Protein AF-A0A8J3XZ34-F1 (afdb_monomer_lite)

Structure (mmCIF, N/CA/C/O backbone):
data_AF-A0A8J3XZ34-F1
#
_entry.id   AF-A0A8J3XZ34-F1
#
loop_
_atom_site.group_PDB
_atom_site.id
_atom_site.type_symbol
_atom_site.label_atom_id
_atom_site.label_alt_id
_atom_site.label_comp_id
_atom_site.label_asym_id
_atom_site.label_entity_id
_atom_site.label_seq_id
_atom_site.pdbx_PDB_ins_code
_atom_site.Cartn_x
_atom_site.Cartn_y
_atom_site.Cartn_z
_atom_site.occupancy
_atom_site.B_iso_or_equiv
_atom_site.auth_seq_id
_atom_site.auth_comp_id
_atom_site.auth_asym_id
_atom_site.auth_atom_id
_atom_site.pdbx_PDB_model_num
ATOM 1 N N . MET A 1 1 ? 2.123 9.717 -3.784 1.00 74.75 1 MET A N 1
ATOM 2 C CA . MET A 1 1 ? 2.628 9.658 -2.389 1.00 74.75 1 MET A CA 1
ATOM 3 C C . MET A 1 1 ? 1.773 10.379 -1.346 1.00 74.75 1 MET A C 1
ATOM 5 O O . MET A 1 1 ? 1.329 9.698 -0.435 1.00 74.75 1 MET A O 1
ATOM 9 N N . LEU A 1 2 ? 1.502 11.694 -1.424 1.00 84.44 2 LEU A N 1
ATOM 10 C CA . LEU A 1 2 ? 0.765 12.395 -0.345 1.00 84.44 2 LEU A CA 1
ATOM 11 C C . LEU A 1 2 ? -0.624 11.794 -0.065 1.00 84.44 2 LEU A C 1
ATOM 13 O O . LEU A 1 2 ? -0.983 11.586 1.089 1.00 84.44 2 LEU A O 1
ATOM 17 N N . HIS A 1 3 ? -1.378 11.471 -1.119 1.00 88.50 3 HIS A N 1
ATOM 18 C CA . HIS A 1 3 ? -2.679 10.815 -0.979 1.00 88.50 3 HIS A CA 1
ATOM 19 C C . HIS A 1 3 ? -2.563 9.469 -0.249 1.00 88.50 3 HIS A C 1
ATOM 21 O O . HIS A 1 3 ? -3.317 9.197 0.677 1.00 88.50 3 HIS A O 1
ATOM 27 N N . SER A 1 4 ? -1.578 8.654 -0.626 1.00 90.88 4 SER A N 1
ATOM 28 C CA . SER A 1 4 ? -1.313 7.358 -0.005 1.00 90.88 4 SER A CA 1
ATOM 29 C C . SER A 1 4 ? -0.934 7.503 1.463 1.00 90.88 4 SER A C 1
ATOM 31 O O . SER A 1 4 ? -1.514 6.813 2.289 1.00 90.88 4 SER A O 1
ATOM 33 N N . ALA A 1 5 ? -0.039 8.442 1.787 1.00 90.19 5 ALA A N 1
ATOM 34 C CA . ALA A 1 5 ? 0.379 8.725 3.157 1.00 90.19 5 ALA A CA 1
ATOM 35 C C . ALA A 1 5 ? -0.791 9.198 4.032 1.00 90.19 5 ALA A C 1
ATOM 37 O O . ALA A 1 5 ? -0.942 8.746 5.161 1.00 90.19 5 ALA A O 1
ATOM 38 N N . PHE A 1 6 ? -1.652 10.075 3.508 1.00 93.44 6 PHE A N 1
ATOM 39 C CA . PHE A 1 6 ? -2.848 10.507 4.227 1.00 93.44 6 PHE A CA 1
ATOM 40 C C . PHE A 1 6 ? -3.821 9.344 4.461 1.00 93.44 6 PHE A C 1
ATOM 42 O O . PHE A 1 6 ? -4.292 9.154 5.579 1.00 93.44 6 PHE A O 1
ATOM 49 N N . THR A 1 7 ? -4.096 8.545 3.429 1.00 94.69 7 THR A N 1
ATOM 50 C CA . THR A 1 7 ? -5.013 7.401 3.516 1.00 94.69 7 THR A CA 1
ATOM 51 C C . THR A 1 7 ? -4.515 6.349 4.508 1.00 94.69 7 THR A C 1
ATOM 53 O O . THR A 1 7 ? -5.302 5.863 5.322 1.00 94.69 7 THR A O 1
ATOM 56 N N . THR A 1 8 ? -3.221 6.017 4.492 1.00 95.19 8 THR A N 1
ATOM 57 C CA . THR A 1 8 ? -2.643 5.050 5.437 1.00 95.19 8 THR A CA 1
ATOM 58 C C . THR A 1 8 ? -2.618 5.604 6.860 1.00 95.19 8 THR A C 1
ATOM 60 O O . THR A 1 8 ? -3.044 4.907 7.779 1.00 95.19 8 THR A O 1
ATOM 63 N N . ALA A 1 9 ? -2.224 6.868 7.050 1.00 94.94 9 ALA A N 1
ATOM 64 C CA . ALA A 1 9 ? -2.220 7.509 8.364 1.00 94.94 9 ALA A CA 1
ATOM 65 C C . ALA A 1 9 ? -3.629 7.615 8.963 1.00 94.94 9 ALA A C 1
ATOM 67 O O . ALA A 1 9 ? -3.816 7.349 10.149 1.00 94.94 9 ALA A O 1
ATOM 68 N N . LEU A 1 10 ? -4.638 7.952 8.154 1.00 95.75 10 LEU A N 1
ATOM 69 C CA . LEU A 1 10 ? -6.027 7.998 8.607 1.00 95.75 10 LEU A CA 1
ATOM 70 C C . LEU A 1 10 ? -6.531 6.607 9.007 1.00 95.75 10 LEU A C 1
ATOM 72 O O . LEU A 1 10 ? -7.142 6.464 10.064 1.00 95.75 10 LEU A O 1
ATOM 76 N N . ALA A 1 11 ? -6.257 5.580 8.198 1.00 96.50 11 ALA A N 1
ATOM 77 C CA . ALA A 1 11 ? -6.647 4.209 8.519 1.00 96.50 11 ALA A CA 1
ATOM 78 C C . ALA A 1 11 ? -5.988 3.716 9.816 1.00 96.50 11 ALA A C 1
ATOM 80 O O . ALA A 1 11 ? -6.672 3.146 10.668 1.00 96.50 11 ALA A O 1
ATOM 81 N N . GLN A 1 12 ? -4.694 3.994 9.995 1.00 95.69 12 GLN A N 1
ATOM 82 C CA . GLN A 1 12 ? -3.967 3.681 11.222 1.00 95.69 12 GLN A CA 1
ATOM 83 C C . GLN A 1 12 ? -4.541 4.439 12.425 1.00 95.69 12 GLN A C 1
ATOM 85 O O . GLN A 1 12 ? -4.853 3.819 13.438 1.00 95.69 12 GLN A O 1
ATOM 90 N N . HIS A 1 13 ? -4.784 5.746 12.295 1.00 96.69 13 HIS A N 1
ATOM 91 C CA . HIS A 1 13 ? -5.395 6.547 13.354 1.00 96.69 13 HIS A CA 1
ATOM 92 C C . HIS A 1 13 ? -6.765 5.995 13.766 1.00 96.69 13 HIS A C 1
ATOM 94 O O . HIS A 1 13 ? -7.060 5.881 14.958 1.00 96.69 13 HIS A O 1
ATOM 100 N N . CYS A 1 14 ? -7.607 5.638 12.793 1.00 97.38 14 CYS A N 1
ATOM 101 C CA . CYS A 1 14 ? -8.914 5.057 13.069 1.00 97.38 14 CYS A CA 1
ATOM 102 C C . CYS A 1 14 ? -8.797 3.720 13.807 1.00 97.38 14 CYS A C 1
ATOM 104 O O . CYS A 1 14 ? -9.521 3.515 14.780 1.00 97.38 14 CYS A O 1
ATOM 106 N N . LEU A 1 15 ? -7.874 2.849 13.390 1.00 96.12 15 LEU A N 1
ATOM 107 C CA . LEU A 1 15 ? -7.622 1.569 14.048 1.00 96.12 15 LEU A CA 1
ATOM 108 C C . LEU A 1 15 ? -7.150 1.759 15.500 1.00 96.12 15 LEU A C 1
ATOM 110 O O . LEU A 1 15 ? -7.757 1.215 16.420 1.00 96.12 15 LEU A O 1
ATOM 114 N N . GLU A 1 16 ? -6.114 2.572 15.715 1.00 96.31 16 GLU A N 1
ATOM 115 C CA . GLU A 1 16 ? -5.512 2.816 17.036 1.00 96.31 16 GLU A CA 1
ATOM 116 C C . GLU A 1 16 ? -6.505 3.427 18.033 1.00 96.31 16 GLU A C 1
ATOM 118 O O . GLU A 1 16 ? -6.450 3.149 19.230 1.00 96.31 16 GLU A O 1
ATOM 123 N N . ASN A 1 17 ? -7.447 4.235 17.543 1.00 97.62 17 ASN A N 1
ATOM 124 C CA . ASN A 1 17 ? -8.430 4.931 18.372 1.00 97.62 17 ASN A CA 1
ATOM 125 C C . ASN A 1 17 ? -9.797 4.232 18.410 1.00 97.62 17 ASN A C 1
ATOM 127 O O . ASN A 1 17 ? -10.780 4.852 18.823 1.00 97.62 17 ASN A O 1
ATOM 131 N N . SER A 1 18 ? -9.887 2.969 17.966 1.00 96.50 18 SER A N 1
ATOM 132 C CA . SER A 1 18 ? -11.147 2.205 17.922 1.00 96.50 18 SER A CA 1
ATOM 133 C C . SER A 1 18 ? -12.289 2.968 17.228 1.00 96.50 18 SER A C 1
ATOM 135 O O . SER A 1 18 ? -13.453 2.906 17.631 1.00 96.50 18 SER A O 1
ATOM 137 N N . ARG A 1 19 ? -11.954 3.745 16.194 1.00 97.69 19 ARG A N 1
ATOM 138 C CA . ARG A 1 19 ? -12.922 4.446 15.346 1.00 97.69 19 ARG A CA 1
ATOM 139 C C . ARG A 1 19 ? -13.398 3.502 14.237 1.00 97.69 19 ARG A C 1
ATOM 141 O O . ARG A 1 19 ? -12.652 2.607 13.846 1.00 97.69 19 ARG A O 1
ATOM 148 N N . PRO A 1 20 ? -14.601 3.713 13.674 1.00 97.00 20 PRO A N 1
ATOM 149 C CA . PRO A 1 20 ? -15.067 2.928 12.536 1.00 97.00 20 PRO A CA 1
ATOM 150 C C . PRO A 1 20 ? -14.056 2.928 11.380 1.00 97.00 20 PRO A C 1
ATOM 152 O O . PRO A 1 20 ? -13.612 3.988 10.942 1.00 97.00 20 PRO A O 1
ATOM 155 N N . HIS A 1 21 ? -13.714 1.740 10.880 1.00 94.62 21 HIS A N 1
ATOM 156 C CA . HIS A 1 21 ? -12.805 1.545 9.752 1.00 94.62 21 HIS A CA 1
ATOM 157 C C . HIS A 1 21 ? -13.227 0.329 8.921 1.00 94.62 21 HIS A C 1
ATOM 159 O O . HIS A 1 21 ? -13.855 -0.599 9.426 1.00 94.62 21 HIS A O 1
ATOM 165 N N . LEU A 1 22 ? -12.839 0.298 7.644 1.00 92.75 22 LEU A N 1
ATOM 166 C CA . LEU A 1 22 ? -13.171 -0.808 6.735 1.00 92.75 22 LEU A CA 1
ATOM 167 C C . LEU A 1 22 ? -12.309 -2.060 6.957 1.00 92.75 22 LEU A C 1
ATOM 169 O O . LEU A 1 22 ? -12.645 -3.131 6.466 1.00 92.75 22 LEU A O 1
ATOM 173 N N . GLY A 1 23 ? -11.191 -1.927 7.681 1.00 94.88 23 GLY A N 1
ATOM 174 C CA . GLY A 1 23 ? -10.221 -3.015 7.859 1.00 94.88 23 GLY A CA 1
ATOM 175 C C . GLY A 1 23 ? -9.315 -3.227 6.642 1.00 94.88 23 GLY A C 1
ATOM 176 O O . GLY A 1 23 ? -8.564 -4.200 6.604 1.00 94.88 23 GLY A O 1
ATOM 177 N N . PHE A 1 24 ? -9.361 -2.314 5.665 1.00 96.75 24 PHE A N 1
ATOM 178 C CA . PHE A 1 24 ? -8.448 -2.277 4.529 1.00 96.75 24 PHE A CA 1
ATOM 179 C C . PHE A 1 24 ? -8.326 -0.868 3.929 1.00 96.75 24 PHE A C 1
ATOM 181 O O . PHE A 1 24 ? -9.169 -0.000 4.175 1.00 96.75 24 PHE A O 1
ATOM 188 N N . VAL A 1 25 ? -7.293 -0.668 3.109 1.00 96.88 25 VAL A N 1
ATOM 189 C CA . VAL A 1 25 ? -7.082 0.513 2.258 1.00 96.88 25 VAL A CA 1
ATOM 190 C C . VAL A 1 25 ? -6.832 0.088 0.811 1.00 96.88 25 VAL A C 1
ATOM 192 O O . VAL A 1 25 ? -6.261 -0.974 0.564 1.00 96.88 25 VAL A O 1
ATOM 195 N N . VAL A 1 26 ? -7.240 0.926 -0.145 1.00 96.19 26 VAL A N 1
ATOM 196 C CA . VAL A 1 26 ? -6.930 0.755 -1.573 1.00 96.19 26 VAL A CA 1
ATOM 197 C C . VAL A 1 26 ? -6.075 1.928 -2.023 1.00 96.19 26 VAL A C 1
ATOM 199 O O . VAL A 1 26 ? -6.467 3.080 -1.845 1.00 96.19 26 VAL A O 1
ATOM 202 N N . LEU A 1 27 ? -4.911 1.634 -2.592 1.00 95.00 27 LEU A N 1
ATOM 203 C CA . LEU A 1 27 ? -3.955 2.622 -3.070 1.00 95.00 27 LEU A CA 1
ATOM 204 C C . LEU A 1 27 ? -3.756 2.434 -4.575 1.00 95.00 27 LEU A C 1
ATOM 206 O O . LEU A 1 27 ? -3.264 1.393 -5.007 1.00 95.00 27 LEU A O 1
ATOM 210 N N . ASP A 1 28 ? -4.129 3.443 -5.357 1.00 91.94 28 ASP A N 1
ATOM 211 C CA . ASP A 1 28 ? -3.841 3.498 -6.790 1.00 91.94 28 ASP A CA 1
ATOM 212 C C . ASP A 1 28 ? -2.546 4.275 -7.017 1.00 91.94 28 ASP A C 1
ATOM 214 O O . ASP A 1 28 ? -2.434 5.444 -6.633 1.00 91.94 28 ASP A O 1
ATOM 218 N N . SER A 1 29 ? -1.566 3.601 -7.613 1.00 89.06 29 SER A N 1
ATOM 219 C CA . SER A 1 29 ? -0.304 4.189 -8.043 1.00 89.06 29 SER A CA 1
ATOM 220 C C . SER A 1 29 ? 0.429 4.975 -6.932 1.00 89.06 29 SER A C 1
ATOM 222 O O . SER A 1 29 ? 0.841 6.124 -7.155 1.00 89.06 29 SER A O 1
ATOM 224 N N . PRO A 1 30 ? 0.563 4.433 -5.695 1.00 88.94 30 PRO A N 1
ATOM 225 C CA . PRO A 1 30 ? 1.019 5.197 -4.535 1.00 88.94 30 PRO A CA 1
ATOM 226 C C . PRO A 1 30 ? 2.409 5.815 -4.691 1.00 88.94 30 PRO A C 1
ATOM 228 O O . PRO A 1 30 ? 2.658 6.898 -4.137 1.00 88.94 30 PRO A O 1
ATOM 231 N N . VAL A 1 31 ? 3.291 5.160 -5.451 1.00 84.50 31 VAL A N 1
ATOM 232 C CA . VAL A 1 31 ? 4.702 5.541 -5.600 1.00 84.50 31 VAL A CA 1
ATOM 233 C C . VAL A 1 31 ? 5.032 6.147 -6.967 1.00 84.50 31 VAL A C 1
ATOM 235 O O . VAL A 1 31 ? 6.115 6.695 -7.132 1.00 84.50 31 VAL A O 1
ATOM 238 N N . VAL A 1 32 ? 4.093 6.159 -7.924 1.00 73.50 32 VAL A N 1
ATOM 239 C CA . VAL A 1 32 ? 4.325 6.653 -9.301 1.00 73.50 32 VAL A CA 1
ATOM 240 C C . VAL A 1 32 ? 4.755 8.121 -9.358 1.00 73.50 32 VAL A C 1
ATOM 242 O O . VAL A 1 32 ? 5.529 8.509 -10.229 1.00 73.50 32 VAL A O 1
ATOM 245 N N . THR A 1 33 ? 4.286 8.953 -8.425 1.00 65.44 33 THR A N 1
ATOM 246 C CA . THR A 1 33 ? 4.665 10.376 -8.374 1.00 65.44 33 THR A CA 1
ATOM 247 C C . THR A 1 33 ? 6.086 10.606 -7.856 1.00 65.44 33 THR A C 1
ATOM 249 O O . THR A 1 33 ? 6.554 11.738 -7.896 1.00 65.44 33 THR A O 1
ATOM 252 N N . TYR A 1 34 ? 6.753 9.575 -7.328 1.00 63.81 34 TYR A N 1
ATOM 253 C CA . TYR A 1 34 ? 8.139 9.646 -6.872 1.00 63.81 34 TYR A CA 1
ATOM 254 C C . TYR A 1 34 ? 9.061 9.263 -8.037 1.00 63.81 34 TYR A C 1
ATOM 256 O O . TYR A 1 34 ? 9.592 8.159 -8.122 1.00 63.81 34 TYR A O 1
ATOM 264 N N . ARG A 1 35 ? 9.168 10.175 -9.005 1.00 55.6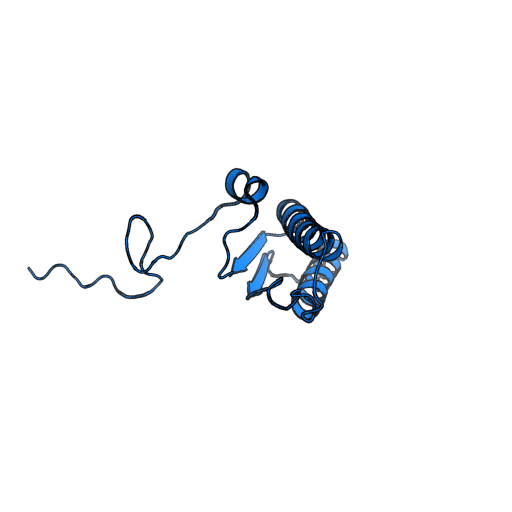6 35 ARG A N 1
ATOM 265 C CA . ARG A 1 35 ? 10.203 10.1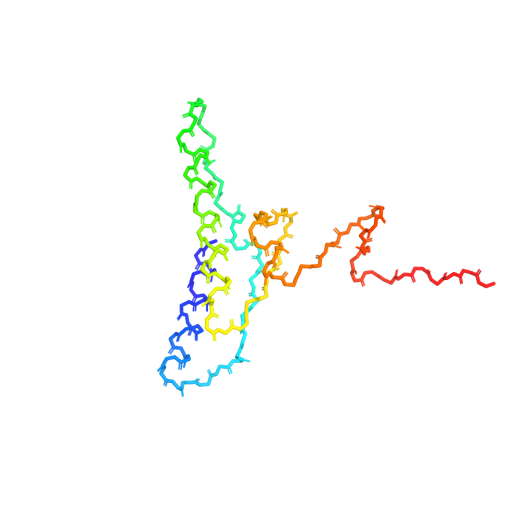60 -10.039 1.00 55.66 35 ARG A CA 1
ATOM 266 C C . ARG A 1 35 ? 10.953 11.474 -9.901 1.00 55.66 35 ARG A C 1
ATOM 268 O O . ARG A 1 35 ? 10.336 12.526 -10.073 1.00 55.66 35 ARG A O 1
ATOM 275 N N . ASP A 1 36 ? 12.245 11.403 -9.595 1.00 53.03 36 ASP A N 1
ATOM 276 C CA . ASP A 1 36 ? 13.077 12.598 -9.503 1.00 53.03 36 ASP A CA 1
ATOM 277 C C . ASP A 1 36 ? 12.998 13.409 -10.808 1.00 53.03 36 ASP A C 1
ATOM 279 O O . ASP A 1 36 ? 13.018 12.829 -11.907 1.00 53.03 36 ASP A O 1
ATOM 283 N N . PRO A 1 37 ? 12.855 14.745 -10.723 1.00 46.78 37 PRO A N 1
ATOM 284 C CA . PRO A 1 37 ? 12.924 15.599 -11.895 1.00 46.78 37 PRO A CA 1
ATOM 285 C C . PRO A 1 37 ? 14.302 15.410 -12.531 1.00 46.78 37 PRO A C 1
ATOM 287 O O . PRO A 1 37 ? 15.323 15.642 -11.891 1.00 46.78 37 PRO A O 1
ATOM 290 N N . ILE A 1 38 ? 14.302 14.947 -13.783 1.00 50.47 38 ILE A N 1
ATOM 291 C CA . ILE A 1 38 ? 15.479 14.659 -14.613 1.00 50.47 38 ILE A CA 1
ATOM 292 C C . ILE A 1 38 ? 16.600 15.665 -14.322 1.00 50.47 38 ILE A C 1
ATOM 294 O O . ILE A 1 38 ? 16.483 16.837 -14.672 1.00 50.47 38 ILE A O 1
ATOM 298 N N . SER A 1 39 ? 17.673 15.194 -13.692 1.00 43.53 39 SER A N 1
ATOM 299 C CA . SER A 1 39 ? 18.960 15.882 -13.611 1.00 43.53 39 SER A CA 1
ATOM 300 C C . SER A 1 39 ? 20.045 14.819 -13.794 1.00 43.53 39 SER A C 1
ATOM 302 O O . SER A 1 39 ? 20.151 13.886 -13.003 1.00 43.53 39 SER A O 1
ATOM 304 N N . ASP A 1 40 ? 20.772 14.897 -14.906 1.00 42.78 40 ASP A N 1
ATOM 305 C CA . ASP A 1 40 ? 21.888 14.010 -15.255 1.00 42.78 40 ASP A CA 1
ATOM 306 C C . ASP A 1 40 ? 23.023 14.040 -14.204 1.00 42.78 40 ASP A C 1
ATOM 308 O O . ASP A 1 40 ? 23.170 15.026 -13.484 1.00 42.78 40 ASP A O 1
ATOM 312 N N . PRO A 1 41 ? 24.007 13.129 -14.301 1.00 57.12 41 PRO A N 1
ATOM 313 C CA . PRO A 1 41 ? 24.002 11.713 -13.961 1.00 57.12 41 PRO A CA 1
ATOM 314 C C . PRO A 1 41 ? 24.584 11.470 -12.542 1.00 57.12 41 PRO A C 1
ATOM 316 O O . PRO A 1 41 ? 25.073 12.378 -11.882 1.00 57.12 41 PRO A O 1
ATOM 319 N N . VAL A 1 42 ? 24.666 10.190 -12.155 1.00 45.44 42 VAL A N 1
ATOM 320 C CA . VAL A 1 42 ? 25.449 9.614 -11.033 1.00 45.44 42 VAL A CA 1
ATOM 321 C C . VAL A 1 42 ? 24.659 9.302 -9.751 1.00 45.44 42 VAL A C 1
ATOM 323 O O . VAL A 1 42 ? 24.777 9.950 -8.720 1.00 45.44 42 VAL A O 1
ATOM 326 N N . GLY A 1 43 ? 23.964 8.161 -9.802 1.00 52.72 43 GLY A N 1
ATOM 327 C CA . GLY A 1 43 ? 24.054 7.108 -8.780 1.00 52.72 43 GLY A CA 1
ATOM 328 C C . GLY A 1 43 ? 23.280 7.288 -7.474 1.00 52.72 43 GLY A C 1
ATOM 329 O O . GLY A 1 43 ? 22.611 6.347 -7.067 1.00 52.72 43 GLY A O 1
ATOM 330 N N . ALA A 1 44 ? 23.352 8.448 -6.825 1.00 53.78 44 ALA A N 1
ATOM 331 C CA . ALA A 1 44 ? 22.816 8.634 -5.474 1.00 53.78 44 ALA A CA 1
ATOM 332 C C . ALA A 1 44 ? 21.291 8.848 -5.449 1.00 53.78 44 ALA A C 1
ATOM 334 O O . ALA A 1 44 ? 20.605 8.251 -4.625 1.00 53.78 44 ALA A O 1
ATOM 335 N N . ASP A 1 45 ? 20.747 9.636 -6.381 1.00 51.41 45 ASP A N 1
ATOM 336 C CA . ASP A 1 45 ? 19.310 9.969 -6.392 1.00 51.41 45 ASP A CA 1
ATOM 337 C C . ASP A 1 45 ? 18.439 8.803 -6.891 1.00 51.41 45 ASP A C 1
ATOM 339 O O . ASP A 1 45 ? 17.378 8.512 -6.338 1.00 51.41 45 ASP A O 1
ATOM 343 N N . VAL A 1 46 ? 18.931 8.038 -7.875 1.00 58.34 46 VAL A N 1
ATOM 344 C CA . VAL A 1 46 ? 18.276 6.793 -8.321 1.00 58.34 46 VAL A CA 1
ATOM 345 C C . VAL A 1 46 ? 18.232 5.769 -7.185 1.00 58.34 46 VAL A C 1
ATOM 347 O O . VAL A 1 46 ? 17.219 5.089 -7.008 1.00 58.34 46 VAL A O 1
ATOM 350 N N . ASP A 1 47 ? 19.311 5.685 -6.403 1.00 61.22 47 ASP A N 1
ATOM 351 C CA . ASP A 1 47 ? 19.372 4.826 -5.225 1.00 61.22 47 ASP A CA 1
ATOM 352 C C . ASP A 1 47 ? 18.347 5.292 -4.180 1.00 61.22 47 ASP A C 1
ATOM 354 O O . ASP A 1 47 ? 17.513 4.494 -3.756 1.00 61.22 47 ASP A O 1
ATOM 358 N N . LEU A 1 48 ? 18.292 6.592 -3.861 1.00 62.97 48 LEU A N 1
ATOM 359 C CA . LEU A 1 48 ? 17.327 7.160 -2.909 1.00 62.97 48 LEU A CA 1
ATOM 360 C C . LEU A 1 48 ? 15.867 6.888 -3.307 1.00 62.97 48 LEU A C 1
ATOM 362 O O . LEU A 1 48 ? 15.080 6.436 -2.473 1.00 62.97 48 LEU A O 1
ATOM 366 N N . THR A 1 49 ? 15.517 7.087 -4.581 1.00 68.44 49 THR A N 1
ATOM 367 C CA . THR A 1 49 ? 14.198 6.719 -5.115 1.00 68.44 49 THR A CA 1
ATOM 368 C C . THR A 1 49 ? 13.899 5.238 -4.927 1.00 68.44 49 THR A C 1
ATOM 370 O O . THR A 1 49 ? 12.816 4.877 -4.456 1.00 68.44 49 THR A O 1
ATOM 373 N N . SER A 1 50 ? 14.860 4.367 -5.231 1.00 72.88 50 SER A N 1
ATOM 374 C CA . SER A 1 50 ? 14.683 2.927 -5.046 1.00 72.88 50 SER A CA 1
ATOM 375 C C . SER A 1 50 ? 14.501 2.536 -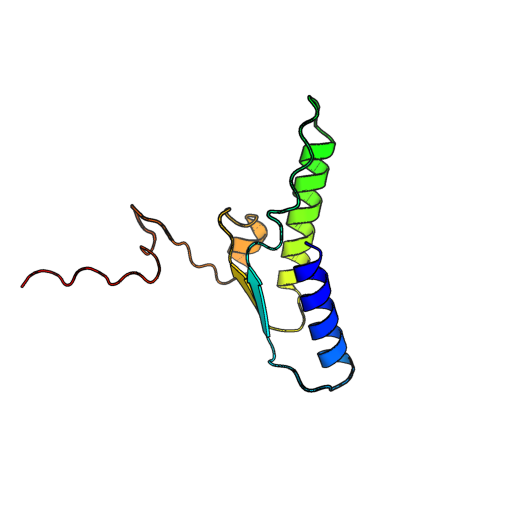3.571 1.00 72.88 50 SER A C 1
ATOM 377 O O . SER A 1 50 ? 13.642 1.702 -3.270 1.00 72.88 50 SER A O 1
ATOM 379 N N . HIS A 1 51 ? 15.210 3.199 -2.648 1.00 79.94 51 HIS A N 1
ATOM 380 C CA . HIS A 1 51 ? 15.075 2.996 -1.202 1.00 79.94 51 HIS A CA 1
ATOM 381 C C . HIS A 1 51 ? 13.706 3.436 -0.697 1.00 79.94 51 HIS A C 1
ATOM 383 O O . HIS A 1 51 ? 13.051 2.673 0.008 1.00 79.94 51 HIS A O 1
ATOM 389 N N . VAL A 1 52 ? 13.230 4.625 -1.080 1.00 82.94 52 VAL A N 1
ATOM 390 C CA . VAL A 1 52 ? 11.912 5.127 -0.650 1.00 82.94 52 VAL A CA 1
ATOM 391 C C . VAL A 1 52 ? 10.792 4.207 -1.127 1.00 82.94 52 VAL A C 1
ATOM 393 O O . VAL A 1 52 ? 9.901 3.863 -0.348 1.00 82.94 52 VAL A O 1
ATOM 396 N N . VAL A 1 53 ? 10.851 3.758 -2.383 1.00 84.75 53 VAL A N 1
ATOM 397 C CA . VAL A 1 53 ? 9.886 2.790 -2.920 1.00 84.75 53 VAL A CA 1
ATOM 398 C C . VAL A 1 53 ? 9.972 1.462 -2.163 1.00 84.75 53 VAL A C 1
ATOM 400 O O . VAL A 1 53 ? 8.941 0.917 -1.769 1.00 84.75 53 VAL A O 1
ATOM 403 N N . GLY A 1 54 ? 11.181 0.950 -1.921 1.00 86.44 54 GLY A N 1
ATOM 404 C CA . GLY A 1 54 ? 11.399 -0.286 -1.167 1.00 86.44 54 GLY A CA 1
ATOM 405 C C . GLY A 1 54 ? 10.822 -0.224 0.249 1.00 86.44 54 GLY A C 1
ATOM 406 O O . GLY A 1 54 ? 10.030 -1.091 0.624 1.00 86.44 54 GLY A O 1
ATOM 407 N N . HIS A 1 55 ? 11.150 0.833 0.994 1.00 88.50 55 HIS A N 1
ATOM 408 C CA . HIS A 1 55 ? 10.637 1.075 2.342 1.00 88.50 55 HIS A CA 1
ATOM 409 C C . HIS A 1 55 ? 9.118 1.217 2.361 1.00 88.50 55 HIS A C 1
ATOM 411 O O . HIS A 1 55 ? 8.473 0.590 3.195 1.00 88.50 55 HIS A O 1
ATOM 417 N N . PHE A 1 56 ? 8.532 1.939 1.400 1.00 91.06 56 PHE A N 1
ATOM 418 C CA . PHE A 1 56 ? 7.079 2.043 1.288 1.00 91.06 56 PHE A CA 1
ATOM 419 C C . PHE A 1 56 ? 6.419 0.660 1.220 1.00 91.06 56 PHE A C 1
ATOM 421 O O . PHE A 1 56 ? 5.493 0.375 1.978 1.00 91.06 56 PHE A O 1
ATOM 428 N N . TYR A 1 57 ? 6.896 -0.230 0.346 1.00 91.75 57 TYR A N 1
ATOM 429 C CA . TYR A 1 57 ? 6.305 -1.563 0.257 1.00 91.75 57 TYR A CA 1
ATOM 430 C C . TYR A 1 57 ? 6.569 -2.418 1.499 1.00 91.75 57 TYR A C 1
ATOM 432 O O . TYR A 1 57 ? 5.706 -3.205 1.885 1.00 91.75 57 TYR A O 1
ATOM 440 N N . GLN A 1 58 ? 7.735 -2.276 2.126 1.00 91.62 58 GLN A N 1
ATOM 441 C CA . GLN A 1 58 ? 8.058 -2.993 3.355 1.00 91.62 58 GLN A CA 1
ATOM 442 C C . GLN A 1 58 ? 7.163 -2.556 4.523 1.00 91.62 58 GLN A C 1
ATOM 444 O O . GLN A 1 58 ? 6.698 -3.405 5.287 1.00 91.62 58 GLN A O 1
ATOM 449 N N . ASP A 1 59 ? 6.837 -1.269 4.609 1.00 92.69 59 ASP A N 1
ATOM 450 C CA . ASP A 1 59 ? 5.854 -0.749 5.559 1.00 92.69 59 ASP A CA 1
ATOM 451 C C . ASP A 1 59 ? 4.456 -1.296 5.249 1.00 92.69 59 ASP A C 1
ATOM 453 O O . ASP A 1 59 ? 3.730 -1.700 6.156 1.00 92.69 59 ASP A O 1
ATOM 457 N N . MET A 1 60 ? 4.087 -1.398 3.966 1.00 94.25 60 MET A N 1
ATOM 458 C CA . MET A 1 60 ? 2.796 -1.962 3.552 1.00 94.25 60 MET A CA 1
ATOM 459 C C . MET A 1 60 ? 2.652 -3.459 3.852 1.00 94.25 60 MET A C 1
ATOM 461 O O . MET A 1 60 ? 1.547 -3.905 4.156 1.00 94.25 60 MET A O 1
ATOM 465 N N . LEU A 1 61 ? 3.742 -4.233 3.827 1.00 93.62 61 LEU A N 1
ATOM 466 C CA . LEU A 1 61 ? 3.730 -5.638 4.262 1.00 93.62 61 LEU A CA 1
ATOM 467 C C . LEU A 1 61 ? 3.418 -5.790 5.758 1.00 93.62 61 LEU A C 1
ATOM 469 O O . LEU A 1 61 ? 2.857 -6.806 6.161 1.00 93.62 61 LEU A O 1
ATOM 473 N N . ASN A 1 62 ? 3.771 -4.788 6.566 1.00 93.31 62 ASN A N 1
ATOM 474 C CA . ASN A 1 62 ? 3.550 -4.767 8.013 1.00 93.31 62 ASN A CA 1
ATOM 475 C C . ASN A 1 62 ? 2.366 -3.872 8.419 1.00 93.31 62 ASN A C 1
ATOM 477 O O . ASN A 1 62 ? 2.172 -3.606 9.607 1.00 93.31 62 ASN A O 1
ATOM 481 N N . PHE A 1 63 ? 1.585 -3.380 7.453 1.00 95.44 63 PHE A N 1
ATOM 482 C CA . PHE A 1 63 ? 0.486 -2.461 7.721 1.00 95.44 63 PHE A CA 1
ATOM 483 C C . PHE A 1 63 ? -0.587 -3.161 8.571 1.00 95.44 63 PHE A C 1
ATOM 485 O O . PHE A 1 63 ? -0.923 -4.318 8.310 1.00 95.44 63 PHE A O 1
ATOM 492 N N . PRO A 1 64 ? -1.150 -2.499 9.599 1.00 94.50 64 PRO A N 1
ATOM 493 C CA . PRO A 1 64 ? -1.970 -3.180 10.597 1.00 94.50 64 PRO A CA 1
ATOM 494 C C . PRO A 1 64 ? -3.370 -3.556 10.080 1.00 94.50 64 PRO A C 1
ATOM 496 O O . PRO A 1 64 ? -4.128 -4.238 10.767 1.00 94.50 64 PRO A O 1
ATOM 499 N N . VAL A 1 65 ? -3.717 -3.125 8.865 1.00 93.75 65 VAL A N 1
ATOM 500 C CA . VAL A 1 65 ? -4.912 -3.538 8.124 1.00 93.75 65 VAL A CA 1
ATOM 501 C C . VAL A 1 65 ? -4.520 -3.987 6.716 1.00 93.75 65 VAL A C 1
ATOM 503 O O . VAL A 1 65 ? -3.395 -3.765 6.273 1.00 93.75 65 VAL A O 1
ATOM 506 N N . GLN A 1 66 ? -5.444 -4.592 5.969 1.00 95.69 66 GLN A N 1
ATOM 507 C CA . GLN A 1 66 ? -5.137 -5.052 4.614 1.00 95.69 66 GLN A CA 1
ATOM 508 C C . GLN A 1 66 ? -4.826 -3.872 3.673 1.00 95.69 66 GLN A C 1
ATOM 510 O O . GLN A 1 66 ? -5.648 -2.978 3.487 1.00 95.69 66 GLN A O 1
ATOM 515 N N . ALA A 1 67 ? -3.665 -3.901 3.020 1.00 96.38 67 ALA A N 1
ATOM 516 C CA . ALA A 1 67 ? -3.322 -2.971 1.947 1.00 96.38 67 ALA A CA 1
ATOM 517 C C . ALA A 1 67 ? -3.560 -3.618 0.571 1.00 96.38 67 ALA A C 1
ATOM 519 O O . ALA A 1 67 ? -2.994 -4.665 0.255 1.00 96.38 67 ALA A O 1
ATOM 520 N N . VAL A 1 68 ? -4.395 -2.988 -0.258 1.00 96.00 68 VAL A N 1
ATOM 521 C CA . VAL A 1 68 ? -4.616 -3.359 -1.664 1.00 96.00 68 VAL A CA 1
ATOM 522 C C . VAL A 1 68 ? -3.950 -2.307 -2.542 1.00 96.00 68 VAL A C 1
ATOM 524 O O . VAL A 1 68 ? -4.400 -1.165 -2.590 1.00 96.00 68 VAL A O 1
ATOM 527 N N . ILE A 1 69 ? -2.874 -2.683 -3.230 1.00 94.06 69 ILE A N 1
ATOM 528 C CA . ILE A 1 69 ? -2.074 -1.762 -4.045 1.00 94.06 69 ILE A CA 1
ATOM 529 C C . ILE A 1 69 ? -2.250 -2.109 -5.520 1.00 94.06 69 ILE A C 1
ATOM 531 O O . ILE A 1 69 ? -2.062 -3.260 -5.920 1.00 94.06 69 ILE A O 1
ATOM 535 N N . LEU A 1 70 ? -2.614 -1.107 -6.316 1.00 92.62 70 LEU A N 1
ATOM 536 C CA . LEU A 1 70 ? -2.708 -1.190 -7.768 1.00 92.62 70 LEU A CA 1
ATOM 537 C C . LEU A 1 70 ? -1.552 -0.392 -8.364 1.00 92.62 70 LEU A C 1
ATOM 539 O O . LEU A 1 70 ? -1.453 0.809 -8.132 1.00 92.62 70 LEU A O 1
ATOM 543 N N . GLU A 1 71 ? -0.679 -1.064 -9.107 1.00 89.31 71 GLU A N 1
ATOM 544 C CA . GLU A 1 71 ? 0.521 -0.465 -9.690 1.00 89.31 71 GLU A CA 1
ATOM 545 C C . GLU A 1 71 ? 0.786 -1.001 -11.094 1.00 89.31 71 GLU A C 1
ATOM 547 O O . GLU A 1 71 ? 0.400 -2.122 -11.438 1.00 89.31 71 GLU A O 1
ATOM 552 N N . ASN A 1 72 ? 1.450 -0.177 -11.906 1.00 84.75 72 ASN A N 1
ATOM 553 C CA . ASN A 1 72 ? 1.838 -0.546 -13.270 1.00 84.75 72 ASN A CA 1
ATOM 554 C C . ASN A 1 72 ? 3.217 -1.217 -13.323 1.00 84.75 72 ASN A C 1
ATOM 556 O O . ASN A 1 72 ? 3.486 -1.997 -14.236 1.00 84.75 72 ASN A O 1
ATOM 560 N N . GLY A 1 73 ? 4.099 -0.880 -12.377 1.00 81.62 73 GLY A N 1
ATOM 561 C CA . GLY A 1 73 ? 5.418 -1.492 -12.242 1.00 81.62 73 GLY A CA 1
ATOM 562 C C . GLY A 1 73 ? 5.368 -2.800 -11.455 1.00 81.62 73 GLY A C 1
ATOM 563 O O . GLY A 1 73 ? 4.472 -3.014 -10.639 1.00 81.62 73 GLY A O 1
ATOM 564 N N . ASP A 1 74 ? 6.358 -3.665 -11.674 1.00 82.25 74 ASP A N 1
ATOM 565 C CA . ASP A 1 74 ? 6.554 -4.825 -10.807 1.00 82.25 74 ASP A CA 1
ATOM 566 C C . ASP A 1 74 ? 6.997 -4.340 -9.410 1.00 82.25 74 ASP A C 1
ATOM 568 O O . ASP A 1 74 ? 7.891 -3.489 -9.312 1.00 82.25 74 ASP A O 1
ATOM 572 N N . PRO A 1 75 ? 6.396 -4.843 -8.316 1.00 82.62 75 PRO A N 1
ATOM 573 C CA . PRO A 1 75 ? 6.845 -4.491 -6.977 1.00 82.62 75 PRO A CA 1
ATOM 574 C C . PRO A 1 75 ? 8.235 -5.100 -6.701 1.00 82.62 75 PRO A C 1
ATOM 576 O O . PRO A 1 75 ? 8.634 -6.064 -7.364 1.00 82.62 75 PRO A O 1
ATOM 579 N N . PRO A 1 76 ? 8.975 -4.592 -5.697 1.00 84.56 76 PRO A N 1
ATOM 580 C CA . PRO A 1 76 ? 10.267 -5.151 -5.309 1.00 84.56 76 PRO A CA 1
ATOM 581 C C . PRO A 1 76 ? 10.190 -6.657 -5.023 1.00 84.56 76 PRO A C 1
ATOM 583 O O . PRO A 1 76 ? 9.199 -7.150 -4.483 1.00 84.56 76 PRO A O 1
ATOM 586 N N . ILE A 1 77 ? 11.257 -7.405 -5.321 1.00 83.38 77 ILE A N 1
ATOM 587 C CA . ILE A 1 77 ? 11.237 -8.876 -5.235 1.00 83.38 77 ILE A CA 1
ATOM 588 C C . ILE A 1 77 ? 10.914 -9.412 -3.833 1.00 83.38 77 ILE A C 1
ATOM 590 O O . ILE A 1 77 ? 10.248 -10.436 -3.706 1.00 83.38 77 ILE A O 1
ATOM 594 N N . GLY A 1 78 ? 11.314 -8.689 -2.783 1.00 82.38 78 GLY A N 1
ATOM 595 C CA . GLY A 1 78 ? 10.970 -9.027 -1.400 1.00 82.38 78 GLY A CA 1
ATOM 596 C C . GLY A 1 78 ? 9.470 -8.935 -1.106 1.00 82.38 78 GLY A C 1
ATOM 597 O O . GLY A 1 78 ? 8.980 -9.622 -0.220 1.00 82.38 78 GLY A O 1
ATOM 598 N N . VAL A 1 79 ? 8.718 -8.144 -1.871 1.00 85.56 79 VAL A N 1
ATOM 599 C CA . VAL A 1 79 ? 7.257 -8.033 -1.755 1.00 85.56 79 VAL A CA 1
ATOM 600 C C . VAL A 1 79 ? 6.577 -9.226 -2.406 1.00 85.56 79 VAL A C 1
ATOM 602 O O . VAL A 1 79 ? 5.633 -9.771 -1.842 1.00 85.56 79 VAL A O 1
ATOM 605 N N . LEU A 1 80 ? 7.082 -9.669 -3.560 1.00 83.75 80 LEU A N 1
ATOM 606 C CA . LEU A 1 80 ? 6.505 -10.778 -4.327 1.00 83.75 80 LEU A CA 1
ATOM 607 C C . LEU A 1 80 ? 6.455 -12.097 -3.542 1.00 83.75 80 LEU A C 1
ATOM 609 O O . LEU A 1 80 ? 5.594 -12.929 -3.815 1.00 83.75 80 LEU A O 1
ATOM 613 N N . SER A 1 81 ? 7.359 -12.302 -2.580 1.00 86.44 81 SER A N 1
ATOM 614 C CA . SER A 1 81 ? 7.382 -13.503 -1.736 1.00 86.44 81 SER A CA 1
ATOM 615 C C . SER A 1 81 ? 6.478 -13.429 -0.500 1.00 86.44 81 SER A C 1
ATOM 617 O O . SER A 1 81 ? 6.176 -14.472 0.076 1.00 86.44 81 SER A O 1
ATOM 619 N N . HIS A 1 82 ? 6.032 -12.235 -0.098 1.00 90.50 82 HIS A N 1
ATOM 620 C CA . HIS A 1 82 ? 5.266 -12.022 1.140 1.00 90.50 82 HIS A CA 1
ATOM 621 C C . HIS A 1 82 ? 3.836 -11.523 0.897 1.00 90.50 82 HIS A C 1
ATOM 623 O O . HIS A 1 82 ? 2.967 -11.702 1.749 1.00 90.50 82 HIS A O 1
ATOM 629 N N . ALA A 1 83 ? 3.570 -10.916 -0.259 1.00 92.69 83 ALA A N 1
ATOM 630 C CA . ALA A 1 83 ? 2.255 -10.423 -0.641 1.00 92.69 83 ALA A CA 1
ATOM 631 C C . ALA A 1 83 ? 1.583 -11.339 -1.668 1.00 92.69 83 ALA A C 1
ATOM 633 O O . ALA A 1 83 ? 2.220 -11.980 -2.503 1.00 92.69 83 ALA A O 1
ATOM 634 N N . ARG A 1 84 ? 0.247 -11.342 -1.665 1.00 92.31 84 ARG A N 1
ATOM 635 C CA . ARG A 1 84 ? -0.527 -11.963 -2.740 1.00 92.31 84 ARG A CA 1
ATOM 636 C C . ARG A 1 84 ? -0.547 -11.037 -3.955 1.00 92.31 84 ARG A C 1
ATOM 638 O O . ARG A 1 84 ? -1.323 -10.086 -3.995 1.00 92.31 84 ARG A O 1
ATOM 645 N N . THR A 1 85 ? 0.268 -11.345 -4.957 1.00 89.56 85 THR A N 1
ATOM 646 C CA . THR A 1 85 ? 0.372 -10.543 -6.183 1.00 89.56 85 THR A CA 1
ATOM 647 C C . THR A 1 85 ? -0.457 -11.133 -7.321 1.00 89.56 85 THR A C 1
ATOM 649 O O . THR A 1 85 ? -0.436 -12.337 -7.574 1.00 89.56 85 THR A O 1
ATOM 652 N N . TYR A 1 86 ? -1.160 -10.268 -8.052 1.00 88.50 86 TYR A N 1
ATOM 653 C CA . TYR A 1 86 ? -1.845 -10.628 -9.291 1.00 88.50 86 TYR A CA 1
ATOM 654 C C . TYR A 1 86 ? -1.250 -9.840 -10.445 1.00 88.50 86 TYR A C 1
ATOM 656 O O . TYR A 1 86 ? -1.406 -8.624 -10.516 1.00 88.50 86 TYR A O 1
ATOM 664 N N . ARG A 1 87 ? -0.598 -10.540 -11.373 1.00 87.25 87 ARG A N 1
ATOM 665 C CA . ARG A 1 87 ? -0.051 -9.913 -12.572 1.00 87.25 87 ARG A CA 1
ATOM 666 C C . ARG A 1 87 ? -1.099 -9.863 -13.677 1.00 87.25 87 ARG A C 1
ATOM 668 O O . ARG A 1 87 ? -1.603 -10.903 -14.111 1.00 87.25 87 ARG A O 1
ATOM 675 N N . PHE A 1 88 ? -1.380 -8.659 -14.157 1.00 86.69 88 PHE A N 1
ATOM 676 C CA . PHE A 1 88 ? -2.176 -8.434 -15.357 1.00 86.69 88 PHE A CA 1
ATOM 677 C C . PHE A 1 88 ? -1.250 -8.255 -16.564 1.00 86.69 88 PHE A C 1
ATOM 679 O O . PHE A 1 88 ? -0.309 -7.468 -16.507 1.00 86.69 88 PHE A O 1
ATOM 686 N N . ALA A 1 89 ? -1.487 -8.991 -17.650 1.00 81.56 89 ALA A N 1
ATOM 687 C CA . ALA A 1 89 ? -0.701 -8.890 -18.879 1.00 81.56 89 ALA A CA 1
ATOM 688 C C . ALA A 1 89 ? -1.583 -9.136 -20.107 1.00 81.56 89 ALA A C 1
ATOM 690 O O . ALA A 1 89 ? -2.439 -10.016 -20.099 1.00 81.56 89 ALA A O 1
ATOM 691 N N . ARG A 1 90 ? -1.350 -8.375 -21.183 1.00 71.88 90 ARG A N 1
ATOM 692 C CA . ARG A 1 90 ? -2.107 -8.493 -22.442 1.00 71.88 90 ARG A CA 1
ATOM 693 C C . ARG A 1 90 ? -1.722 -9.733 -23.269 1.00 71.88 90 ARG A C 1
ATOM 695 O O . ARG A 1 90 ? -2.515 -10.161 -24.099 1.00 71.88 90 ARG A O 1
ATOM 702 N N . ALA A 1 91 ? -0.531 -10.300 -23.054 1.00 66.50 91 ALA A N 1
ATOM 703 C CA . ALA A 1 91 ? -0.029 -11.504 -23.723 1.00 66.50 91 ALA A CA 1
ATOM 704 C C . ALA A 1 91 ? 0.877 -12.320 -22.775 1.00 66.50 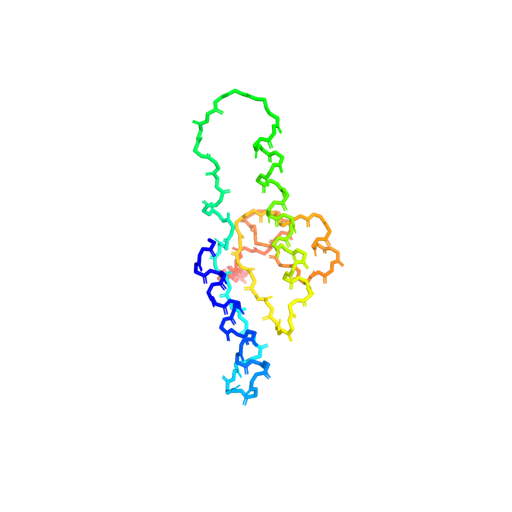91 ALA A C 1
ATOM 706 O O . ALA A 1 91 ? 1.581 -11.734 -21.951 1.00 66.50 91 ALA A O 1
ATOM 707 N N . GLY A 1 92 ? 0.878 -13.654 -22.899 1.00 66.06 92 GLY A N 1
ATOM 708 C CA . GLY A 1 92 ? 1.699 -14.570 -22.088 1.00 66.06 92 GLY A CA 1
ATOM 709 C C . GLY A 1 92 ? 0.933 -15.271 -20.955 1.00 66.06 92 GLY A C 1
ATOM 710 O O . GLY A 1 92 ? -0.263 -15.510 -21.067 1.00 66.06 92 GLY A O 1
ATOM 711 N N . SER A 1 93 ? 1.628 -15.616 -19.864 1.00 64.25 93 SER A N 1
ATOM 712 C CA . SER A 1 93 ? 1.093 -16.355 -18.701 1.00 64.25 93 SER A CA 1
ATOM 713 C C . SER A 1 93 ? 0.288 -15.505 -17.699 1.00 64.25 93 SER A C 1
ATOM 715 O O . SER A 1 93 ? -0.109 -16.006 -16.648 1.00 64.25 93 SER A O 1
ATOM 717 N N . GLY A 1 94 ? 0.062 -14.219 -17.985 1.00 67.81 94 GLY A N 1
ATOM 718 C CA . GLY A 1 94 ? -0.716 -13.317 -17.129 1.00 67.81 94 GLY A CA 1
ATOM 719 C C . GLY A 1 94 ? -2.197 -13.259 -17.510 1.00 67.81 94 GLY A C 1
ATOM 720 O O . GLY A 1 94 ? -2.578 -13.551 -18.641 1.00 67.81 94 GLY A O 1
ATOM 721 N N . ARG A 1 95 ? -3.050 -12.841 -16.568 1.00 75.44 95 ARG A N 1
ATOM 722 C CA . ARG A 1 95 ? -4.482 -12.611 -16.837 1.00 75.44 95 ARG A CA 1
ATOM 723 C C . ARG A 1 95 ? -4.671 -11.311 -17.641 1.00 75.44 95 ARG A C 1
ATOM 725 O O . ARG A 1 95 ? -4.023 -10.322 -17.302 1.00 75.44 95 ARG A O 1
ATOM 732 N N . PRO A 1 96 ? -5.592 -11.247 -18.624 1.00 79.88 96 PRO A N 1
ATOM 733 C CA . PRO A 1 96 ? -5.760 -10.078 -19.500 1.00 79.88 96 PRO A CA 1
ATOM 734 C C . PRO A 1 96 ? -6.267 -8.819 -18.787 1.00 79.88 96 PRO A C 1
ATOM 736 O O . PRO A 1 96 ? -6.363 -7.770 -19.410 1.00 79.88 96 PRO A O 1
ATOM 739 N N . GLY A 1 97 ? -6.606 -8.901 -17.500 1.00 79.00 97 GLY A N 1
ATOM 740 C CA . GLY A 1 97 ? -7.258 -7.834 -16.749 1.00 79.00 97 GLY A CA 1
ATOM 741 C C . GLY A 1 97 ? -8.553 -8.327 -16.119 1.00 79.00 97 GLY A C 1
ATOM 742 O O . GLY A 1 97 ? -8.674 -9.491 -15.715 1.00 79.00 97 GLY A O 1
ATOM 743 N N . PHE A 1 98 ? -9.527 -7.423 -16.076 1.00 80.81 98 PHE A N 1
ATOM 744 C CA . PHE A 1 98 ? -10.941 -7.713 -15.825 1.00 80.81 98 PHE A CA 1
ATOM 745 C C . PHE A 1 98 ? -11.766 -7.715 -17.120 1.00 80.81 98 PHE A C 1
ATOM 747 O O . PHE A 1 98 ? -12.991 -7.682 -17.077 1.00 80.81 98 PHE A O 1
ATOM 754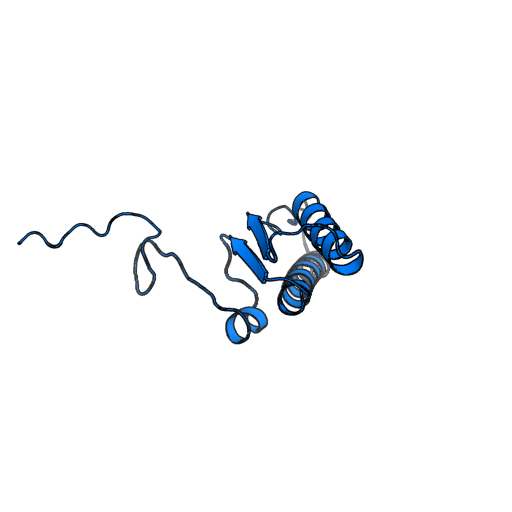 N N . PHE A 1 99 ? -11.100 -7.734 -18.278 1.00 80.94 99 PHE A N 1
ATOM 755 C CA . PHE A 1 99 ? -11.785 -7.881 -19.553 1.00 80.94 99 PHE A CA 1
ATOM 756 C C . PHE A 1 99 ? -12.430 -9.266 -19.640 1.00 80.94 99 PHE A C 1
ATOM 758 O O . PHE A 1 99 ? -11.820 -10.241 -19.184 1.00 80.94 99 PHE A O 1
ATOM 765 N N . PRO A 1 100 ? -13.625 -9.373 -20.243 1.00 79.38 100 PRO A N 1
ATOM 766 C CA . PRO A 1 100 ? -14.217 -10.665 -20.539 1.00 79.38 100 PRO A CA 1
ATOM 767 C C . PRO A 1 100 ? -13.226 -11.507 -21.341 1.00 79.38 100 PRO A C 1
ATOM 769 O O . PRO A 1 100 ? -12.685 -11.052 -22.352 1.00 79.38 100 PRO A O 1
ATOM 772 N N . THR A 1 101 ? -12.982 -12.740 -20.905 1.00 72.12 101 THR A N 1
ATOM 773 C CA . THR A 1 101 ? -12.377 -13.733 -21.789 1.00 72.12 101 THR A CA 1
ATOM 774 C C . THR A 1 101 ? -13.356 -13.936 -22.931 1.00 72.12 101 THR A C 1
ATOM 776 O O . THR A 1 101 ? -14.516 -14.261 -22.671 1.00 72.12 101 THR A O 1
ATOM 779 N N . ARG A 1 102 ? -12.925 -13.700 -24.177 1.00 67.06 102 ARG A N 1
ATOM 780 C CA . ARG A 1 102 ? -13.726 -14.073 -25.346 1.00 67.06 102 ARG A CA 1
ATOM 781 C C . ARG A 1 102 ? -14.131 -15.529 -25.127 1.00 67.06 102 ARG A C 1
ATOM 783 O O . ARG A 1 102 ? -13.248 -16.367 -24.942 1.00 67.06 102 ARG A O 1
ATOM 790 N N . ALA A 1 103 ? -15.437 -15.780 -25.015 1.00 61.06 103 ALA A N 1
ATOM 791 C CA . ALA A 1 103 ? -15.946 -17.139 -24.933 1.00 61.06 103 ALA A CA 1
ATOM 792 C C . ALA A 1 103 ? -15.329 -17.903 -26.105 1.00 61.06 103 ALA A C 1
ATOM 794 O O . ALA A 1 103 ? -15.236 -17.345 -27.202 1.00 61.06 103 ALA A O 1
ATOM 795 N N . ALA A 1 104 ? -14.802 -19.100 -25.848 1.00 57.09 104 ALA A N 1
ATOM 796 C CA . ALA A 1 104 ? -14.403 -19.970 -26.940 1.00 57.09 104 ALA A CA 1
ATOM 797 C C . ALA A 1 104 ? -15.627 -20.086 -27.856 1.00 57.09 104 ALA A C 1
ATOM 799 O O . ALA A 1 104 ? -16.717 -20.370 -27.366 1.00 57.09 104 ALA A O 1
ATOM 800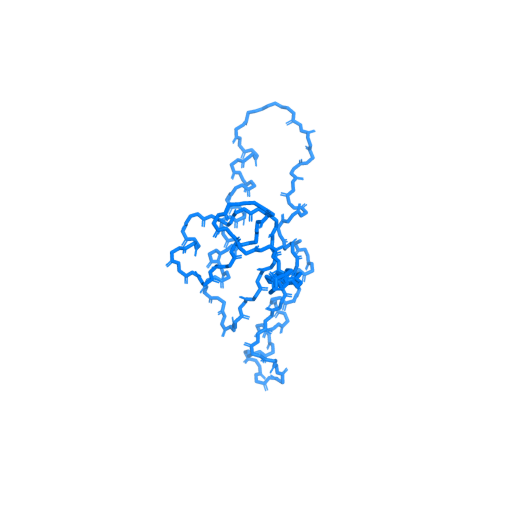 N N . ASP A 1 105 ? -15.467 -19.711 -29.124 1.00 53.00 105 ASP A N 1
ATOM 801 C CA . ASP A 1 105 ? -16.519 -19.889 -30.115 1.00 53.00 105 ASP A CA 1
ATOM 802 C C . ASP A 1 105 ? -16.759 -21.413 -30.198 1.00 53.00 105 ASP A C 1
ATOM 804 O O . ASP A 1 105 ? -15.854 -22.139 -30.618 1.00 53.00 105 ASP A O 1
ATOM 808 N N . ASP A 1 106 ? -17.909 -21.875 -29.688 1.00 41.50 106 ASP A N 1
ATOM 809 C CA . ASP A 1 106 ? -18.404 -23.259 -29.797 1.00 41.50 106 ASP A CA 1
ATOM 810 C C . ASP A 1 106 ? -18.820 -23.586 -31.243 1.00 41.50 106 ASP A C 1
ATOM 812 O O . ASP A 1 106 ? -19.464 -22.724 -31.893 1.00 41.50 106 ASP A O 1
#

Secondary structure (DSSP, 8-state):
-HHHHHHHHHHHHHHHTT----SEEEEESTTTT---------SHHHHHHHHHHHHHHHHHHT-SSEEEEE-SSPPPHHHHTTS----B-SSSSSB--SSPPPPP--

Sequence (106 aa):
MLHSAFTTALAQHCLENSRPHLGFVVLDSPVVTYRDPISDPVGADVDLTSHVVGHFYQDMLNFPVQAVILENGDPPIGVLSHARTYRFARAGSGRPGFFPTRAADD

pLDDT: mean 81.13, std 15.67, range [41.5, 97.69]

Foldseek 3Di:
DVVVVVQLVVQVVCVVVVHDDPLEDEEEAPLVVLDPDDDDDDDDSVVVSVVVQLVVLVCQLVRRGHYHYDHPDDRPPVNVVRDDDADADCDDPHNVPPDDDPPDPD

Organism: NCBI:txid487172

Radius of gyration: 17.37 Å; chains: 1; bounding box: 44×39×48 Å